Protein AF-A0A7D7PGC7-F1 (afdb_monomer_lite)

Sequence (52 aa):
MKVATNDGDYTMDHSSAVVVIDPQGRQAGLIRPPLLPADIAADLARLAEVAP

Structure (mmCIF, N/CA/C/O backbone):
data_AF-A0A7D7PGC7-F1
#
_entry.id   AF-A0A7D7PGC7-F1
#
loop_
_atom_site.group_PDB
_atom_site.id
_atom_site.type_symbol
_atom_site.label_atom_id
_atom_site.label_alt_id
_atom_site.label_comp_id
_atom_site.label_asym_id
_atom_site.label_entity_id
_atom_site.label_seq_id
_atom_site.pdbx_PDB_ins_code
_atom_site.Cartn_x
_atom_site.Cartn_y
_atom_site.Cartn_z
_atom_site.occupancy
_atom_site.B_iso_or_equiv
_atom_site.auth_seq_id
_atom_site.auth_comp_id
_atom_site.auth_asym_id
_atom_site.auth_atom_id
_atom_site.pdbx_PDB_model_num
ATOM 1 N N . MET A 1 1 ? 19.026 -2.071 -8.077 1.00 86.19 1 MET A N 1
ATOM 2 C CA . MET A 1 1 ? 20.299 -1.580 -8.679 1.00 86.19 1 MET A CA 1
ATOM 3 C C . MET A 1 1 ? 20.017 -0.303 -9.455 1.00 86.19 1 MET A C 1
ATOM 5 O O . MET A 1 1 ? 18.938 -0.212 -10.022 1.00 86.19 1 MET A O 1
ATOM 9 N N . LYS A 1 2 ? 20.939 0.669 -9.454 1.00 93.56 2 LYS A N 1
ATOM 10 C CA . LYS A 1 2 ? 20.817 1.909 -10.243 1.00 93.56 2 LYS A CA 1
ATOM 11 C C . LYS A 1 2 ? 20.949 1.599 -11.738 1.00 93.56 2 LYS A C 1
ATOM 13 O O . LYS A 1 2 ? 21.922 0.957 -12.123 1.00 93.56 2 LYS A O 1
ATOM 18 N N . VAL A 1 3 ? 20.028 2.095 -12.561 1.00 95.19 3 VAL A N 1
ATOM 19 C CA . VAL A 1 3 ? 20.056 1.983 -14.029 1.00 95.19 3 VAL A CA 1
ATOM 20 C C . VAL A 1 3 ? 19.885 3.377 -14.625 1.00 95.19 3 VAL A C 1
ATOM 22 O O . VAL A 1 3 ? 18.859 4.003 -14.401 1.00 95.19 3 VAL A O 1
ATOM 25 N N . ALA A 1 4 ? 20.892 3.893 -15.332 1.00 96.19 4 ALA A N 1
ATOM 26 C CA . ALA A 1 4 ? 20.830 5.233 -15.925 1.00 96.19 4 ALA A CA 1
ATOM 27 C C . ALA A 1 4 ? 19.767 5.325 -17.040 1.00 96.19 4 ALA A C 1
ATOM 29 O O . ALA A 1 4 ? 19.542 4.349 -17.757 1.00 96.19 4 ALA A O 1
ATOM 30 N N . THR A 1 5 ? 19.144 6.494 -17.198 1.00 95.00 5 THR A N 1
ATOM 31 C CA . THR A 1 5 ? 18.277 6.849 -18.334 1.00 95.00 5 THR A CA 1
ATOM 32 C C . THR A 1 5 ? 19.016 7.787 -19.301 1.00 95.00 5 THR A C 1
ATOM 34 O O . THR A 1 5 ? 20.150 8.195 -19.044 1.00 95.00 5 THR A O 1
ATOM 37 N N . ASN A 1 6 ? 18.385 8.129 -20.429 1.00 90.75 6 ASN A N 1
ATOM 38 C CA . ASN A 1 6 ? 19.015 8.921 -21.492 1.00 90.75 6 ASN A CA 1
ATOM 39 C C . ASN A 1 6 ? 19.269 10.395 -21.115 1.00 90.75 6 ASN A C 1
ATOM 41 O O . ASN A 1 6 ? 20.190 10.994 -21.661 1.00 90.75 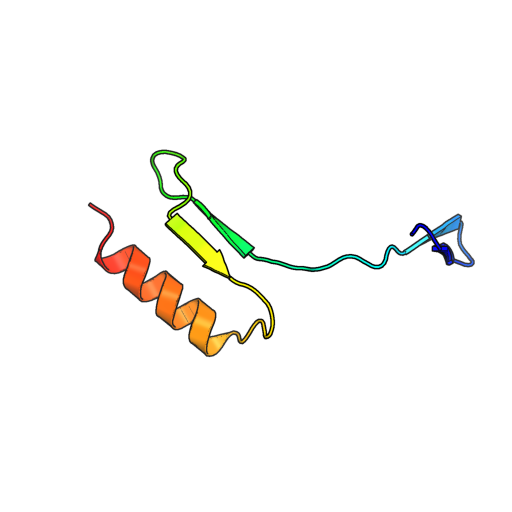6 ASN A O 1
ATOM 45 N N . ASP A 1 7 ? 18.517 10.954 -20.160 1.00 92.56 7 ASP A N 1
ATOM 46 C CA . ASP A 1 7 ? 18.562 12.383 -19.796 1.00 92.56 7 ASP A CA 1
ATOM 47 C C . 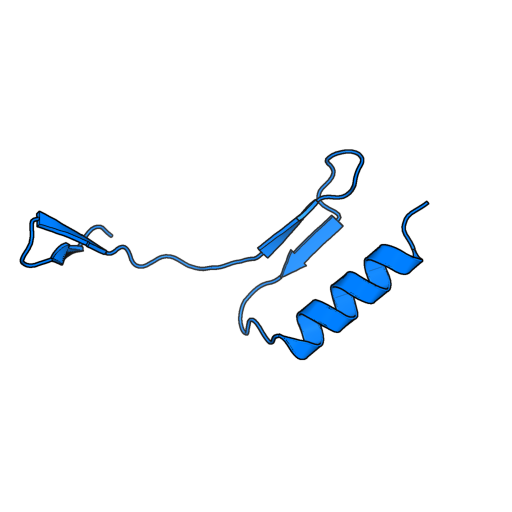ASP A 1 7 ? 19.369 12.657 -18.510 1.00 92.56 7 ASP A C 1
ATOM 49 O O . ASP A 1 7 ? 19.275 13.723 -17.907 1.00 92.56 7 ASP A O 1
ATOM 53 N N . GLY A 1 8 ? 20.180 11.685 -18.077 1.00 92.50 8 GLY A N 1
ATOM 54 C CA . GLY A 1 8 ? 20.987 11.778 -16.857 1.00 92.50 8 GLY A CA 1
ATOM 55 C C . GLY A 1 8 ? 20.276 11.328 -15.575 1.00 92.50 8 GLY A C 1
ATOM 56 O O . GLY A 1 8 ? 20.919 11.281 -14.522 1.00 92.50 8 GLY A O 1
ATOM 57 N N . ASP A 1 9 ? 19.001 10.932 -15.652 1.0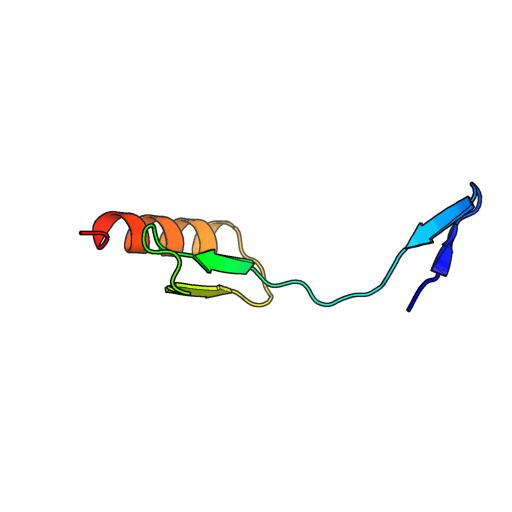0 96.12 9 ASP A N 1
ATOM 58 C CA . ASP A 1 9 ? 18.285 10.312 -14.532 1.00 96.12 9 ASP A CA 1
ATOM 59 C C . ASP A 1 9 ? 18.690 8.841 -14.345 1.00 96.12 9 ASP A C 1
ATOM 61 O O . ASP A 1 9 ? 19.535 8.277 -15.048 1.00 96.12 9 ASP A O 1
ATOM 65 N N . TYR A 1 10 ? 18.087 8.188 -13.354 1.00 96.06 10 TYR A N 1
ATOM 66 C CA . TYR A 1 10 ? 18.202 6.752 -13.173 1.00 96.06 10 TYR A CA 1
ATOM 67 C C . TYR A 1 10 ? 16.920 6.153 -12.603 1.00 96.06 10 TYR A C 1
ATOM 69 O O . TYR A 1 10 ? 16.168 6.807 -11.885 1.00 96.06 10 TYR A O 1
ATOM 77 N N . THR A 1 11 ? 16.709 4.872 -12.873 1.00 96.25 11 THR A N 1
ATOM 78 C CA . THR A 1 11 ? 15.695 4.050 -12.221 1.00 96.25 11 THR A CA 1
ATOM 79 C C . THR A 1 11 ? 16.350 3.094 -11.229 1.00 96.25 11 THR A C 1
ATOM 81 O O . THR A 1 11 ? 17.544 2.779 -11.308 1.00 96.25 11 THR A O 1
ATOM 84 N N . MET A 1 12 ? 15.564 2.633 -10.259 1.00 95.88 12 MET A N 1
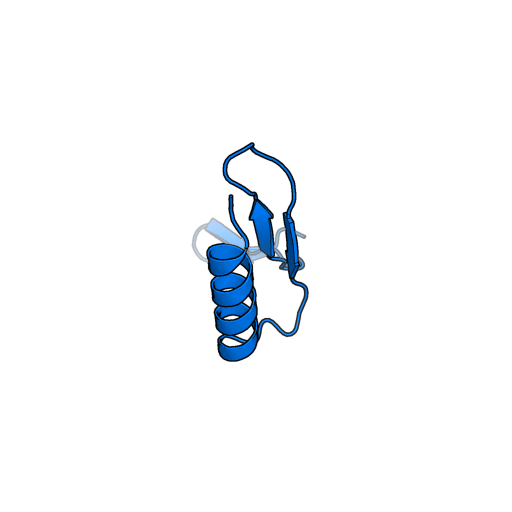ATOM 85 C CA . MET A 1 12 ? 15.954 1.547 -9.370 1.00 95.88 12 MET A CA 1
ATOM 86 C C . MET A 1 12 ? 14.820 0.560 -9.232 1.00 95.88 12 MET A C 1
ATOM 88 O O . MET A 1 12 ? 13.730 0.922 -8.797 1.00 95.88 12 MET A O 1
ATOM 92 N N . ASP A 1 13 ? 15.120 -0.699 -9.520 1.00 94.75 13 ASP A N 1
ATOM 93 C CA . ASP A 1 13 ? 14.267 -1.789 -9.080 1.00 94.75 13 ASP A CA 1
ATOM 94 C C . ASP A 1 13 ? 14.352 -1.925 -7.554 1.00 94.75 13 ASP A C 1
ATOM 96 O O . ASP A 1 13 ? 15.454 -1.955 -6.981 1.00 94.75 13 ASP A O 1
ATOM 100 N N . HIS A 1 14 ? 13.185 -1.940 -6.918 1.00 92.00 14 HIS A N 1
ATOM 101 C CA . HIS A 1 14 ? 13.003 -2.099 -5.484 1.00 92.00 14 HIS A CA 1
ATOM 102 C C . HIS A 1 14 ? 11.618 -2.675 -5.191 1.00 92.00 14 HIS A C 1
ATOM 104 O O . HIS A 1 14 ? 10.641 -2.404 -5.887 1.00 92.00 14 HIS A O 1
ATOM 110 N N . SER A 1 15 ? 11.526 -3.464 -4.122 1.00 93.19 15 SER A N 1
ATOM 111 C CA . SER A 1 15 ? 10.234 -3.918 -3.615 1.00 93.19 15 SER A CA 1
ATOM 112 C C . SER A 1 15 ? 9.463 -2.749 -3.003 1.00 93.19 15 SER A C 1
ATOM 114 O O . SER A 1 15 ? 10.051 -1.868 -2.376 1.00 93.19 15 SER A O 1
ATOM 116 N N . SER A 1 16 ? 8.139 -2.775 -3.134 1.00 94.44 16 SER A N 1
ATOM 117 C CA . SER A 1 16 ? 7.247 -1.802 -2.501 1.00 94.44 16 SER A CA 1
ATOM 118 C C . SER A 1 16 ? 6.458 -2.457 -1.373 1.00 94.44 16 SER A C 1
ATOM 120 O O . SER A 1 16 ? 6.018 -3.600 -1.492 1.00 94.44 16 SER A O 1
ATOM 122 N N . ALA A 1 17 ? 6.259 -1.722 -0.286 1.00 96.69 17 ALA A N 1
ATOM 123 C CA . ALA A 1 17 ? 5.381 -2.080 0.820 1.00 96.69 17 ALA A CA 1
ATOM 124 C C . ALA A 1 17 ? 4.842 -0.794 1.462 1.00 96.69 17 ALA A C 1
ATOM 126 O O . ALA A 1 17 ? 5.466 0.261 1.339 1.00 96.69 17 ALA A O 1
ATOM 127 N N . VAL A 1 18 ? 3.708 -0.882 2.156 1.00 97.06 18 VAL A N 1
ATOM 128 C CA . VAL A 1 18 ? 3.138 0.235 2.924 1.00 97.06 18 VAL A CA 1
ATOM 129 C C . VAL A 1 18 ? 3.249 -0.087 4.407 1.00 97.06 18 VAL A C 1
ATOM 131 O O . VAL A 1 18 ? 2.744 -1.114 4.856 1.00 97.06 18 VAL A O 1
ATOM 134 N N . VAL A 1 19 ? 3.906 0.783 5.171 1.00 97.12 19 VAL A N 1
ATOM 135 C CA . VAL A 1 19 ? 3.951 0.701 6.636 1.00 97.12 19 VAL A CA 1
ATOM 136 C C . VAL A 1 19 ? 2.903 1.657 7.193 1.00 97.12 19 VAL A C 1
ATOM 138 O O . VAL A 1 19 ? 2.935 2.846 6.884 1.00 97.12 19 VAL A O 1
ATOM 141 N N . VAL A 1 20 ? 1.978 1.144 8.003 1.00 96.12 20 VAL A N 1
ATOM 142 C CA . VAL A 1 20 ? 0.944 1.956 8.656 1.00 96.12 20 VAL A CA 1
ATOM 143 C C . VAL A 1 20 ? 1.420 2.308 10.058 1.00 96.12 20 VAL A C 1
ATOM 145 O O . VAL A 1 20 ? 1.772 1.416 10.834 1.00 96.12 20 VAL A O 1
ATOM 148 N N . ILE A 1 21 ? 1.434 3.601 10.370 1.00 95.25 21 ILE A N 1
ATOM 149 C CA . ILE A 1 21 ? 1.861 4.144 11.661 1.00 95.25 21 ILE A CA 1
ATOM 150 C C . ILE A 1 21 ? 0.647 4.748 12.369 1.00 95.25 21 ILE A C 1
ATOM 152 O O . ILE A 1 21 ? -0.123 5.478 11.747 1.00 95.25 21 ILE A O 1
ATOM 156 N N . ASP A 1 22 ? 0.469 4.429 13.649 1.00 92.88 22 ASP A N 1
ATOM 157 C CA . ASP A 1 22 ? 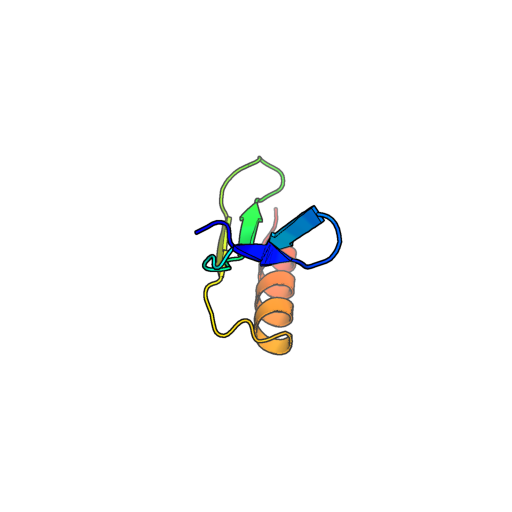-0.601 4.999 14.474 1.00 92.88 22 ASP A CA 1
ATOM 158 C C . ASP A 1 22 ? -0.249 6.408 15.006 1.00 92.88 22 ASP A C 1
ATOM 160 O O . ASP A 1 22 ? 0.903 6.843 14.906 1.00 92.88 22 ASP A O 1
ATOM 164 N N . PRO A 1 23 ? -1.205 7.148 15.603 1.00 91.25 23 PRO A N 1
ATOM 165 C CA . PRO A 1 23 ? -0.946 8.492 16.130 1.00 91.25 23 PRO A CA 1
ATOM 166 C C . PRO A 1 23 ? 0.098 8.561 17.257 1.00 91.25 23 PRO A C 1
ATOM 168 O O . PRO A 1 23 ? 0.614 9.640 17.540 1.00 91.25 23 PRO A O 1
ATOM 171 N N . GLN A 1 24 ? 0.425 7.438 17.905 1.00 94.12 24 GLN A N 1
ATOM 172 C CA . GLN A 1 24 ? 1.482 7.356 18.918 1.00 94.12 24 GLN A CA 1
ATOM 173 C C . GLN A 1 24 ? 2.855 7.028 18.306 1.00 94.12 24 GLN A C 1
ATOM 175 O O . GLN A 1 24 ? 3.833 6.872 19.038 1.00 94.12 24 GLN A O 1
ATOM 180 N N . GLY A 1 25 ? 2.948 6.932 16.977 1.00 95.19 25 GLY A N 1
ATOM 181 C CA . GLY A 1 25 ? 4.187 6.654 16.258 1.00 95.19 25 GLY A CA 1
ATOM 182 C C . GLY A 1 25 ? 4.575 5.175 16.228 1.00 95.19 25 GLY A C 1
ATOM 183 O O . GLY A 1 25 ? 5.735 4.861 15.966 1.00 95.19 25 GLY A O 1
ATOM 184 N N . ARG A 1 26 ? 3.648 4.249 16.503 1.00 95.62 26 ARG A N 1
ATOM 185 C CA . ARG A 1 26 ? 3.913 2.801 16.500 1.00 95.62 26 ARG A CA 1
ATOM 186 C C . ARG A 1 26 ? 3.513 2.177 15.165 1.00 95.62 26 ARG A C 1
ATOM 188 O O . ARG A 1 26 ? 2.559 2.615 14.528 1.00 95.62 26 ARG A O 1
ATOM 195 N N . GLN A 1 27 ? 4.202 1.110 14.757 1.00 96.44 27 GLN A N 1
ATOM 196 C CA . GLN A 1 27 ? 3.813 0.336 13.575 1.00 96.44 27 GLN A CA 1
ATOM 197 C C . GLN A 1 27 ? 2.526 -0.453 13.851 1.00 96.44 27 GLN A C 1
ATOM 199 O O . GLN A 1 27 ? 2.543 -1.441 14.582 1.00 96.44 27 GLN A O 1
ATOM 204 N N . ALA A 1 28 ? 1.429 -0.035 13.223 1.00 95.06 28 ALA A N 1
ATOM 205 C CA . ALA A 1 28 ? 0.118 -0.671 13.314 1.00 95.06 28 ALA A CA 1
ATOM 206 C C . ALA A 1 28 ? -0.099 -1.754 12.244 1.00 95.06 28 ALA A C 1
ATOM 208 O O . ALA A 1 28 ? -0.928 -2.642 12.423 1.00 95.06 28 ALA A O 1
ATOM 209 N N . GLY A 1 29 ? 0.650 -1.708 11.136 1.00 94.62 29 GLY A N 1
ATOM 210 C CA . GLY A 1 29 ? 0.511 -2.680 10.053 1.00 94.62 29 GLY A CA 1
ATOM 211 C C . GLY A 1 29 ? 1.611 -2.612 8.995 1.00 94.62 29 GLY A C 1
ATOM 212 O O . GLY A 1 29 ? 2.367 -1.642 8.916 1.00 94.62 29 GLY A O 1
ATOM 213 N N . LEU A 1 30 ? 1.690 -3.666 8.178 1.00 96.75 30 LEU A N 1
ATOM 214 C CA . LEU A 1 30 ? 2.572 -3.779 7.014 1.00 96.75 30 LEU A CA 1
ATOM 215 C C . LEU A 1 30 ? 1.810 -4.436 5.855 1.00 96.75 30 LEU A C 1
ATOM 217 O O . LEU A 1 30 ? 1.471 -5.617 5.932 1.00 96.75 30 LEU A O 1
ATOM 221 N N . ILE A 1 31 ? 1.602 -3.695 4.769 1.00 97.25 31 ILE A N 1
ATOM 222 C CA . ILE A 1 31 ? 0.924 -4.162 3.556 1.00 97.25 31 ILE A CA 1
ATOM 223 C C . ILE A 1 31 ? 1.978 -4.488 2.497 1.00 97.25 31 ILE A C 1
ATOM 225 O O . ILE A 1 31 ? 2.845 -3.666 2.190 1.00 97.25 31 ILE A O 1
ATOM 229 N N . ARG A 1 32 ? 1.912 -5.699 1.943 1.00 96.50 32 ARG A N 1
ATOM 230 C CA . ARG A 1 32 ? 2.834 -6.216 0.919 1.00 96.50 32 ARG A CA 1
ATOM 231 C C . ARG A 1 32 ? 2.071 -6.506 -0.381 1.00 96.50 32 ARG A C 1
ATOM 233 O O . ARG A 1 32 ? 0.855 -6.655 -0.322 1.00 96.50 32 ARG A O 1
ATOM 240 N N . PRO A 1 33 ? 2.750 -6.592 -1.540 1.00 96.50 33 PRO A N 1
ATOM 241 C CA . PRO A 1 33 ? 2.095 -6.899 -2.806 1.00 96.50 33 PRO A CA 1
ATOM 242 C C . PRO A 1 33 ? 1.300 -8.222 -2.770 1.00 96.50 33 PRO A C 1
ATOM 244 O O . PRO A 1 33 ? 1.752 -9.168 -2.118 1.00 96.50 33 PRO A O 1
ATOM 247 N N . PRO A 1 34 ? 0.170 -8.318 -3.501 1.00 95.81 34 PRO A N 1
ATOM 248 C CA . PRO A 1 34 ? -0.386 -7.296 -4.395 1.00 95.81 34 PRO A CA 1
ATOM 249 C C . PRO A 1 34 ? -1.038 -6.129 -3.633 1.00 95.81 34 PRO A C 1
ATOM 251 O O . PRO A 1 34 ? -1.806 -6.327 -2.700 1.00 95.81 34 PRO A O 1
ATOM 254 N N . LEU A 1 35 ? -0.733 -4.894 -4.046 1.00 96.62 35 LEU A N 1
ATOM 255 C CA . LEU A 1 35 ? -1.273 -3.679 -3.427 1.00 96.62 35 LEU A CA 1
ATOM 256 C C . LEU A 1 35 ? -2.652 -3.363 -4.022 1.00 96.62 35 LEU A C 1
ATOM 258 O O . LEU A 1 35 ? -2.771 -2.555 -4.943 1.00 96.62 35 LEU A O 1
ATOM 262 N N . LEU A 1 36 ? -3.682 -4.054 -3.531 1.00 98.06 36 LEU A N 1
ATOM 263 C CA . LEU A 1 36 ? -5.061 -3.925 -4.006 1.00 98.06 36 LEU A CA 1
ATOM 264 C C . LEU A 1 36 ? -5.759 -2.726 -3.338 1.00 98.06 36 LEU A C 1
ATOM 266 O O . LEU A 1 36 ? -5.948 -2.745 -2.122 1.00 98.06 36 LEU A O 1
ATOM 270 N N . PRO A 1 37 ? -6.180 -1.686 -4.091 1.00 97.56 37 PRO A N 1
ATOM 271 C CA . PRO A 1 37 ? -6.712 -0.463 -3.486 1.00 97.56 37 PRO A CA 1
ATOM 272 C C . PRO A 1 37 ? -7.947 -0.673 -2.602 1.00 97.56 37 PRO A C 1
ATOM 274 O O . PRO A 1 37 ? -8.069 -0.020 -1.570 1.00 97.56 37 PRO A O 1
ATOM 277 N N . ALA A 1 38 ? -8.850 -1.581 -2.991 1.00 98.12 38 ALA A N 1
ATOM 278 C CA . ALA A 1 38 ? -10.077 -1.849 -2.241 1.00 98.12 38 ALA A CA 1
ATOM 279 C C . ALA A 1 38 ? -9.784 -2.470 -0.865 1.00 98.12 38 ALA A C 1
ATOM 281 O O . ALA A 1 38 ? -10.336 -2.023 0.138 1.00 98.12 38 ALA A O 1
ATOM 282 N N . ASP A 1 39 ? -8.866 -3.436 -0.819 1.00 97.44 39 ASP A N 1
ATOM 283 C CA . ASP A 1 39 ? -8.485 -4.126 0.415 1.00 97.44 39 ASP A CA 1
ATOM 284 C C . ASP A 1 39 ? -7.735 -3.176 1.354 1.00 97.44 39 ASP A C 1
ATOM 286 O O . ASP A 1 39 ? -8.052 -3.087 2.536 1.00 97.44 39 ASP A O 1
ATOM 290 N N . ILE A 1 40 ? -6.816 -2.370 0.805 1.00 97.81 40 ILE A N 1
ATOM 291 C CA . ILE A 1 40 ? -6.097 -1.339 1.566 1.00 97.81 40 ILE A CA 1
ATOM 292 C C . ILE A 1 40 ? -7.082 -0.337 2.178 1.00 97.81 40 ILE A C 1
ATOM 294 O O . ILE A 1 40 ? -6.962 0.006 3.352 1.00 97.81 40 ILE A O 1
ATOM 298 N N . ALA A 1 41 ? -8.061 0.139 1.404 1.00 97.44 41 ALA A N 1
ATOM 299 C CA . ALA A 1 41 ? -9.056 1.082 1.904 1.00 97.44 41 ALA A CA 1
ATOM 300 C C . ALA A 1 41 ? -9.909 0.472 3.028 1.00 97.44 41 ALA A C 1
ATOM 302 O O . ALA A 1 41 ? -10.154 1.140 4.033 1.00 97.44 41 ALA A O 1
ATOM 303 N N . ALA A 1 42 ? -10.323 -0.791 2.882 1.00 96.81 42 ALA A N 1
ATOM 304 C CA . ALA A 1 42 ? -11.080 -1.507 3.904 1.00 96.81 42 ALA A CA 1
ATOM 305 C C . ALA A 1 42 ? -10.273 -1.682 5.203 1.00 96.81 42 ALA A C 1
ATOM 307 O O . ALA A 1 42 ? -10.795 -1.417 6.288 1.00 96.81 42 ALA A O 1
ATOM 308 N N . ASP A 1 43 ? -8.995 -2.054 5.100 1.00 94.88 43 ASP A N 1
ATOM 309 C CA . ASP A 1 43 ? -8.102 -2.197 6.253 1.00 94.88 43 ASP A CA 1
ATOM 310 C C . ASP A 1 43 ? -7.882 -0.861 6.974 1.00 94.88 43 ASP A C 1
ATOM 312 O O . ASP A 1 43 ? -7.968 -0.791 8.202 1.00 94.88 43 ASP A O 1
ATOM 316 N N . LEU A 1 44 ? -7.644 0.223 6.226 1.00 95.06 44 LEU A N 1
ATOM 317 C CA . LEU A 1 44 ? -7.456 1.557 6.803 1.00 95.06 44 LEU A CA 1
ATOM 318 C C . LEU A 1 44 ? -8.731 2.081 7.474 1.00 95.06 44 LEU A C 1
ATOM 320 O O . LEU A 1 44 ? -8.645 2.654 8.560 1.00 95.06 44 LEU A O 1
ATOM 324 N N . ALA A 1 45 ? -9.906 1.857 6.876 1.00 95.31 45 ALA A N 1
ATOM 325 C CA . ALA A 1 45 ? -11.186 2.212 7.489 1.00 95.31 45 ALA A CA 1
ATOM 326 C C . ALA A 1 45 ? -11.393 1.457 8.810 1.00 95.31 45 ALA A C 1
ATOM 328 O O . ALA A 1 45 ? -11.702 2.067 9.833 1.00 95.31 45 ALA A O 1
ATOM 329 N N . ARG A 1 46 ? -11.116 0.148 8.821 1.00 93.38 46 ARG A N 1
ATOM 330 C CA . ARG A 1 46 ? -11.201 -0.677 10.030 1.00 93.38 46 ARG A CA 1
ATOM 331 C C . ARG A 1 46 ? -10.250 -0.200 11.128 1.00 93.38 46 ARG A C 1
ATOM 333 O O . ARG A 1 46 ? -10.629 -0.174 12.294 1.00 93.38 46 ARG A O 1
ATOM 340 N N . LEU A 1 47 ? -9.017 0.172 10.783 1.00 91.31 47 LEU A N 1
ATOM 341 C CA . LEU A 1 47 ? -8.057 0.709 11.753 1.00 91.31 47 LEU A CA 1
ATOM 342 C C . LEU A 1 47 ? -8.508 2.060 12.325 1.00 91.31 47 LEU A C 1
ATOM 344 O O . LEU A 1 47 ? -8.300 2.308 13.510 1.00 91.31 47 LEU A O 1
ATOM 348 N N . ALA A 1 48 ? -9.148 2.905 11.514 1.00 89.81 48 ALA A N 1
ATOM 349 C CA . ALA A 1 48 ? -9.659 4.201 11.952 1.00 89.81 48 ALA A CA 1
ATOM 350 C C . ALA A 1 48 ? -10.844 4.085 12.928 1.00 89.81 48 ALA A C 1
ATOM 352 O O . ALA A 1 48 ? -10.975 4.921 13.816 1.00 89.81 48 ALA A O 1
ATOM 353 N N . GLU A 1 49 ? -11.677 3.048 12.807 1.00 87.94 49 GLU A N 1
ATOM 354 C CA . GLU A 1 49 ? -12.786 2.778 13.738 1.00 87.94 49 GLU A CA 1
ATOM 355 C C . GLU A 1 49 ? -12.315 2.259 15.107 1.00 87.94 49 GLU A C 1
ATOM 357 O O . GLU A 1 49 ? -12.992 2.451 16.114 1.00 87.94 49 GLU A O 1
ATOM 362 N N . VAL A 1 50 ? -11.166 1.578 15.145 1.00 71.38 50 VAL A N 1
ATOM 363 C CA . VAL A 1 50 ? -10.596 0.974 16.363 1.00 71.38 50 VAL A CA 1
ATOM 364 C C . VAL A 1 50 ? -9.661 1.943 17.100 1.00 71.38 50 VAL A C 1
ATOM 366 O O . VAL A 1 50 ? -9.306 1.691 18.252 1.00 71.38 50 VAL A O 1
ATOM 369 N N . ALA A 1 51 ? -9.255 3.042 16.457 1.00 58.56 51 ALA A N 1
ATOM 370 C CA . A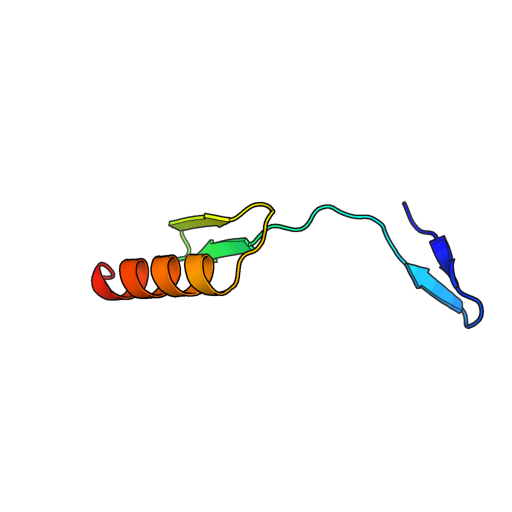LA A 1 51 ? -8.349 4.029 17.032 1.00 58.56 51 ALA A CA 1
ATOM 371 C C . ALA A 1 51 ? -8.977 4.696 18.283 1.00 58.56 51 ALA A C 1
ATOM 373 O O . ALA A 1 51 ? -10.043 5.302 18.160 1.00 58.56 51 ALA A O 1
ATOM 374 N N . PRO A 1 52 ? -8.354 4.567 19.474 1.00 53.34 52 PRO A N 1
ATOM 375 C CA . PRO A 1 52 ? -8.815 5.207 20.707 1.00 53.34 52 PRO A CA 1
ATOM 376 C C . PRO A 1 52 ? -8.550 6.717 20.740 1.00 53.34 52 PRO A C 1
ATOM 378 O O . PRO A 1 52 ? -7.573 7.173 20.096 1.00 53.34 52 PRO A O 1
#

pLDDT: mean 92.92, std 8.45, range [53.34, 98.12]

Secondary structure (DSSP, 8-state):
-EEE-TTS-EEE-----EEEE-TTS-EEEEE-SS--HHHHHHHHHHHHHH--

Foldseek 3Di:
DWAADPVRHTDDDDFDKDFDAAPVRDGPDIGHPPPDPVVVVVVVVVVVVVRD

Radius of gyration: 16.28 Å; chains: 1; bounding box: 34×20×42 Å